Protein AF-A0A1E7J8G3-F1 (afdb_monomer)

Structure (mmCIF, N/CA/C/O backbone):
data_AF-A0A1E7J8G3-F1
#
_entry.id   AF-A0A1E7J8G3-F1
#
loop_
_atom_site.group_PDB
_atom_site.id
_atom_site.type_symbol
_atom_site.label_atom_id
_atom_site.label_alt_id
_atom_site.label_comp_id
_atom_site.label_asym_id
_atom_site.label_entity_id
_atom_site.label_seq_id
_atom_site.pdbx_PDB_ins_code
_atom_site.Cartn_x
_atom_site.Cartn_y
_atom_site.Cartn_z
_atom_site.occupancy
_atom_site.B_iso_or_equiv
_atom_site.auth_seq_id
_atom_site.auth_comp_id
_atom_site.auth_asym_id
_atom_site.auth_atom_id
_atom_site.pdbx_PDB_model_num
ATOM 1 N N . MET A 1 1 ? 12.274 -15.787 -21.804 1.00 41.75 1 MET A N 1
ATOM 2 C CA . MET A 1 1 ? 10.905 -16.265 -21.494 1.00 41.75 1 MET A CA 1
ATOM 3 C C . MET A 1 1 ? 9.989 -15.073 -21.209 1.00 41.75 1 MET A C 1
ATOM 5 O O . MET A 1 1 ? 9.545 -14.888 -20.087 1.00 41.75 1 MET A O 1
ATOM 9 N N . PHE A 1 2 ? 9.768 -14.213 -22.208 1.00 49.78 2 PHE A N 1
ATOM 10 C CA . PHE A 1 2 ? 9.285 -12.840 -21.987 1.00 49.78 2 PHE A CA 1
ATOM 11 C C . PHE A 1 2 ? 7.847 -12.575 -22.467 1.00 49.78 2 PHE A C 1
ATOM 13 O O . PHE A 1 2 ? 7.413 -11.436 -22.414 1.00 49.78 2 PHE A O 1
ATOM 20 N N . TYR A 1 3 ? 7.087 -13.571 -22.942 1.00 52.81 3 TYR A N 1
ATOM 21 C CA . TYR A 1 3 ? 5.907 -13.246 -23.764 1.00 52.81 3 TYR A CA 1
ATOM 22 C C . TYR A 1 3 ? 4.547 -13.825 -23.360 1.00 52.81 3 TYR A C 1
ATOM 24 O O . TYR A 1 3 ? 3.552 -13.346 -23.889 1.00 52.81 3 TYR A O 1
ATOM 32 N N . GLN A 1 4 ? 4.444 -14.764 -22.410 1.00 54.28 4 GLN A N 1
ATOM 33 C CA . GLN A 1 4 ? 3.132 -15.372 -22.101 1.00 54.28 4 GLN A CA 1
ATOM 34 C C . GLN A 1 4 ? 2.641 -15.155 -20.662 1.00 54.28 4 GLN A C 1
ATOM 36 O O . GLN A 1 4 ? 1.447 -14.986 -20.447 1.00 54.28 4 GLN A O 1
ATOM 41 N N . THR A 1 5 ? 3.540 -15.043 -19.683 1.00 58.88 5 THR A N 1
ATOM 42 C CA . THR A 1 5 ? 3.200 -14.719 -18.279 1.00 58.88 5 THR A CA 1
ATOM 43 C C . THR A 1 5 ? 3.591 -13.300 -17.858 1.00 58.88 5 THR A C 1
ATOM 45 O O . THR A 1 5 ? 3.080 -12.803 -16.856 1.00 58.88 5 THR A O 1
ATOM 48 N N . GLY A 1 6 ? 4.440 -12.615 -18.635 1.00 66.69 6 GLY A N 1
ATOM 49 C CA . GLY A 1 6 ? 4.953 -11.279 -18.301 1.00 66.69 6 GLY A CA 1
ATOM 50 C C . GLY A 1 6 ? 3.871 -10.197 -18.254 1.00 66.69 6 GLY A C 1
ATOM 51 O O . GLY A 1 6 ? 3.861 -9.383 -17.336 1.00 66.69 6 GLY A O 1
ATOM 52 N N . LEU A 1 7 ? 2.914 -10.225 -19.189 1.00 74.31 7 LEU A N 1
ATOM 53 C CA . LEU A 1 7 ? 1.839 -9.229 -19.245 1.00 74.31 7 LEU A CA 1
ATOM 54 C C . LEU A 1 7 ? 0.813 -9.423 -18.118 1.00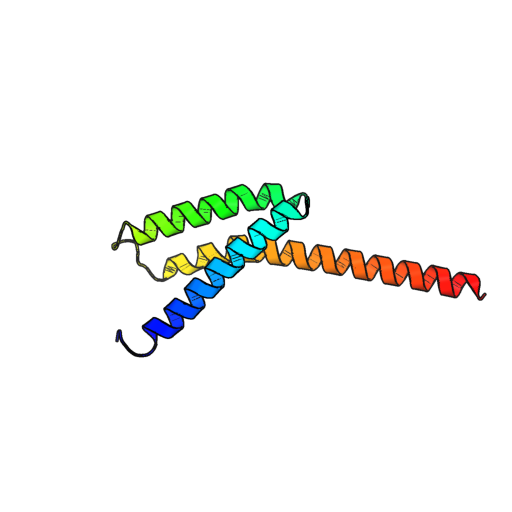 74.31 7 LEU A C 1
ATOM 56 O O . LEU A 1 7 ? 0.406 -8.458 -17.482 1.00 74.31 7 LEU A O 1
ATOM 60 N N . ILE A 1 8 ? 0.428 -10.670 -17.834 1.00 80.38 8 ILE A N 1
ATOM 61 C CA . ILE A 1 8 ? -0.520 -10.995 -16.755 1.00 80.38 8 ILE A CA 1
ATOM 62 C C . ILE A 1 8 ? 0.086 -10.659 -15.392 1.00 80.38 8 ILE A C 1
ATOM 64 O O . ILE A 1 8 ? -0.579 -10.033 -14.569 1.00 80.38 8 ILE A O 1
ATOM 68 N N . GLY A 1 9 ? 1.357 -11.009 -15.169 1.00 74.12 9 GLY A N 1
ATOM 69 C CA . GLY A 1 9 ? 2.082 -10.625 -13.959 1.00 74.12 9 GLY A CA 1
ATOM 70 C C . GLY A 1 9 ? 2.197 -9.107 -13.812 1.00 74.12 9 GLY A C 1
ATOM 71 O O . GLY A 1 9 ? 1.954 -8.581 -12.729 1.00 74.12 9 GLY A O 1
ATOM 72 N N . PHE A 1 10 ? 2.477 -8.393 -14.908 1.00 78.50 10 PHE A N 1
ATOM 73 C CA . PHE A 1 10 ? 2.515 -6.932 -14.921 1.00 78.50 10 PHE A CA 1
ATOM 74 C C . PHE A 1 10 ? 1.157 -6.312 -14.576 1.00 78.50 10 PHE A C 1
ATOM 76 O O . PHE A 1 10 ? 1.095 -5.436 -13.719 1.00 78.50 10 PHE A O 1
ATOM 83 N N . VAL A 1 11 ? 0.065 -6.785 -15.184 1.00 84.38 11 VAL A N 1
ATOM 84 C CA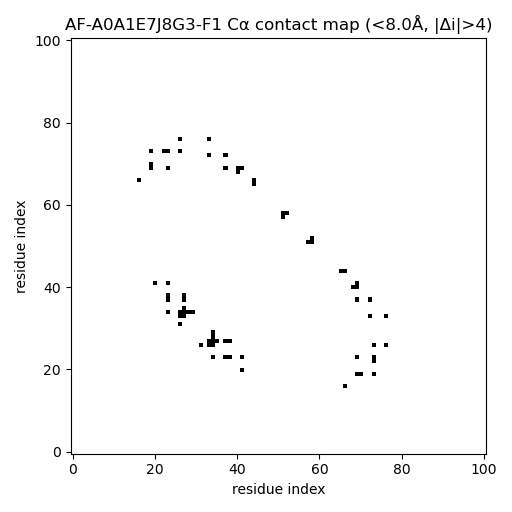 . VAL A 1 11 ? -1.291 -6.285 -14.906 1.00 84.38 11 VAL A CA 1
ATOM 85 C C . VAL A 1 11 ? -1.696 -6.579 -13.463 1.00 84.38 11 VAL A C 1
ATOM 87 O O . VAL A 1 11 ? -2.199 -5.687 -12.784 1.00 84.38 11 VAL A O 1
ATOM 90 N N . LEU A 1 12 ? -1.434 -7.790 -12.960 1.00 84.31 12 LEU A N 1
ATOM 91 C CA . LEU A 1 12 ? -1.702 -8.143 -11.565 1.00 84.31 12 LEU A CA 1
ATOM 92 C C . LEU A 1 12 ? -0.909 -7.254 -10.604 1.00 84.31 12 LEU A C 1
ATOM 94 O O . LEU A 1 12 ? -1.493 -6.672 -9.691 1.00 84.31 12 LEU A O 1
ATOM 98 N N . TYR A 1 13 ? 0.390 -7.078 -10.844 1.00 81.88 13 TYR A N 1
ATOM 99 C CA . TYR A 1 13 ? 1.242 -6.229 -10.016 1.00 81.88 13 TYR A CA 1
ATOM 100 C C . TYR A 1 13 ? 0.792 -4.764 -10.048 1.00 81.88 13 TYR A C 1
ATOM 102 O O . TYR A 1 13 ? 0.563 -4.165 -8.997 1.00 81.88 13 TYR A O 1
ATOM 110 N N . ALA A 1 14 ? 0.584 -4.203 -11.241 1.00 83.81 14 ALA A N 1
ATOM 111 C CA . ALA A 1 14 ? 0.111 -2.835 -11.413 1.00 83.81 14 ALA A CA 1
ATOM 112 C C . ALA A 1 14 ? -1.249 -2.625 -10.733 1.00 83.81 14 ALA A C 1
ATOM 114 O O . ALA A 1 14 ? -1.437 -1.631 -10.034 1.00 83.81 14 ALA A O 1
ATOM 115 N N . SER A 1 15 ? -2.176 -3.581 -10.866 1.00 88.62 15 SER A N 1
ATOM 116 C CA . SER A 1 15 ? -3.486 -3.515 -10.212 1.00 88.62 15 SER A CA 1
ATOM 117 C C . SER A 1 15 ? -3.371 -3.519 -8.684 1.00 88.62 15 SER A C 1
ATOM 119 O O . SER A 1 15 ? -4.040 -2.727 -8.020 1.00 88.62 15 SER A O 1
ATOM 121 N N . GLY A 1 16 ? -2.468 -4.332 -8.124 1.00 87.06 16 GLY A N 1
ATOM 122 C CA . GLY A 1 16 ? -2.178 -4.361 -6.692 1.00 87.06 16 GLY A CA 1
ATOM 123 C C . GLY A 1 16 ? -1.583 -3.045 -6.194 1.00 87.06 16 GLY A C 1
ATOM 124 O O . GLY A 1 16 ? -2.038 -2.506 -5.187 1.00 87.06 16 GLY A O 1
ATOM 125 N N . VAL A 1 17 ? -0.622 -2.478 -6.927 1.00 86.94 17 VAL A N 1
ATOM 126 C CA . VAL A 1 17 ? -0.021 -1.179 -6.592 1.00 86.94 17 VAL A CA 1
ATOM 127 C C . VAL A 1 17 ? -1.078 -0.073 -6.622 1.00 86.94 17 VAL A C 1
ATOM 129 O O . VAL A 1 17 ? -1.231 0.654 -5.641 1.00 86.94 17 VAL A O 1
ATOM 132 N N . VAL A 1 18 ? -1.868 0.023 -7.696 1.00 90.69 18 VAL A N 1
ATOM 133 C CA . VAL A 1 18 ? -2.956 1.010 -7.813 1.00 90.69 18 VAL A CA 1
ATOM 134 C C . VAL A 1 18 ? -3.961 0.853 -6.671 1.00 90.69 18 VAL A C 1
ATOM 136 O O . VAL A 1 18 ? -4.344 1.843 -6.048 1.00 90.69 18 VAL A O 1
ATOM 139 N N . TRP A 1 19 ? -4.340 -0.382 -6.337 1.00 92.94 19 TRP A N 1
ATOM 140 C CA . TRP A 1 19 ? -5.239 -0.667 -5.221 1.00 92.94 19 TRP A CA 1
ATOM 141 C C . TRP A 1 19 ? -4.695 -0.150 -3.887 1.00 92.94 19 TRP A C 1
ATOM 143 O O . TRP A 1 19 ? -5.433 0.482 -3.128 1.00 92.94 19 TRP A O 1
ATOM 153 N N . ILE A 1 20 ? -3.406 -0.364 -3.616 1.00 90.81 20 ILE A N 1
ATOM 154 C CA . ILE A 1 20 ? -2.736 0.115 -2.403 1.00 90.81 20 ILE A CA 1
ATOM 155 C C . ILE A 1 20 ? -2.791 1.641 -2.317 1.00 90.81 20 ILE A C 1
ATOM 157 O O . ILE A 1 20 ? -3.164 2.175 -1.271 1.00 90.81 20 ILE A O 1
ATOM 161 N N . PHE A 1 21 ? -2.505 2.348 -3.413 1.00 90.88 21 PHE A N 1
ATOM 162 C CA . PHE A 1 21 ? -2.612 3.808 -3.451 1.00 90.88 21 PHE A CA 1
ATOM 163 C C . PHE A 1 21 ? -4.051 4.284 -3.226 1.00 90.88 21 PHE A C 1
ATOM 165 O O . PHE A 1 21 ? -4.288 5.156 -2.387 1.00 90.88 21 PHE A O 1
ATOM 172 N N . CYS A 1 22 ? -5.033 3.682 -3.903 1.00 92.44 22 CYS A N 1
ATOM 173 C CA . CYS A 1 22 ? -6.444 4.014 -3.707 1.00 92.44 22 CYS A CA 1
ATOM 174 C C . CYS A 1 22 ? -6.883 3.815 -2.248 1.00 92.44 22 CYS A C 1
ATOM 176 O O . CYS A 1 22 ? -7.582 4.665 -1.688 1.00 92.44 22 CYS A O 1
ATOM 178 N N . MET A 1 23 ? -6.463 2.718 -1.614 1.00 90.25 23 MET A N 1
ATOM 179 C CA . MET A 1 23 ? -6.837 2.421 -0.233 1.00 90.25 23 MET A CA 1
ATOM 180 C C . MET A 1 23 ? -6.090 3.284 0.781 1.00 90.25 23 MET A C 1
ATOM 182 O O . MET A 1 23 ? -6.705 3.741 1.745 1.00 90.25 23 MET A O 1
ATOM 186 N N . GLY A 1 24 ? -4.824 3.603 0.521 1.00 88.44 24 GLY A N 1
ATOM 187 C CA . GLY A 1 24 ? -4.056 4.572 1.295 1.00 88.44 24 GLY A CA 1
ATOM 188 C C . GLY A 1 24 ? -4.712 5.956 1.308 1.00 88.44 24 GLY A C 1
ATOM 189 O O . GLY A 1 24 ? -4.952 6.523 2.373 1.00 88.44 24 GLY A O 1
ATOM 190 N N . VAL A 1 25 ? -5.129 6.465 0.143 1.00 89.62 25 VAL A N 1
ATOM 191 C CA . VAL A 1 25 ? -5.864 7.742 0.042 1.00 89.62 25 VAL A CA 1
ATOM 192 C C . VAL A 1 25 ? -7.210 7.674 0.768 1.00 89.62 25 VAL A C 1
ATOM 194 O O . VAL A 1 25 ? -7.603 8.620 1.457 1.00 89.62 25 VAL A O 1
ATOM 197 N N . ARG A 1 26 ? -7.926 6.550 0.662 1.00 89.12 26 ARG A N 1
ATOM 198 C CA . ARG A 1 26 ? -9.202 6.346 1.363 1.00 89.12 26 ARG A CA 1
ATOM 199 C C . ARG A 1 26 ? -9.030 6.329 2.885 1.00 89.12 26 ARG A C 1
ATOM 201 O O . ARG A 1 26 ? -9.880 6.855 3.601 1.00 89.12 26 ARG A O 1
ATOM 208 N N . MET A 1 27 ? -7.930 5.763 3.369 1.00 87.00 27 MET A N 1
ATOM 209 C CA . MET A 1 27 ? -7.557 5.727 4.779 1.00 87.00 27 MET A CA 1
ATOM 210 C C . MET A 1 27 ? -7.210 7.123 5.306 1.00 87.00 27 MET A C 1
ATOM 212 O O . MET A 1 27 ? -7.731 7.512 6.351 1.00 87.00 27 MET A O 1
ATOM 216 N N . ILE A 1 28 ? -6.450 7.918 4.547 1.00 88.38 28 ILE A N 1
ATOM 217 C CA . ILE A 1 28 ? -6.161 9.327 4.870 1.00 88.38 28 ILE A CA 1
ATOM 218 C C . ILE A 1 28 ? -7.463 10.137 4.958 1.00 88.38 28 ILE A C 1
ATOM 220 O O . ILE A 1 28 ? -7.701 10.833 5.943 1.00 88.38 28 ILE A O 1
ATOM 224 N N . ARG A 1 29 ? -8.370 9.973 3.984 1.00 86.94 29 ARG A N 1
ATOM 225 C CA . ARG A 1 29 ? -9.683 10.646 3.983 1.00 86.94 29 ARG A CA 1
ATOM 226 C C . ARG A 1 29 ? -10.609 10.226 5.126 1.00 86.94 29 ARG A C 1
ATOM 228 O O . ARG A 1 29 ? -11.535 10.962 5.442 1.00 86.94 29 ARG A O 1
ATOM 235 N N . SER A 1 30 ? -10.386 9.066 5.743 1.00 84.81 30 SER A N 1
ATOM 236 C CA . SER A 1 30 ? -11.206 8.595 6.868 1.00 84.81 30 SER A CA 1
ATOM 237 C C . SER A 1 30 ? -10.893 9.286 8.201 1.00 84.81 30 SER A C 1
ATOM 239 O O . SER A 1 30 ? -11.604 9.048 9.175 1.00 84.81 30 SER A O 1
ATOM 241 N N . GLY A 1 31 ? -9.835 10.107 8.267 1.00 80.56 31 GLY A N 1
ATOM 242 C CA . GLY A 1 31 ? -9.413 10.791 9.496 1.00 80.56 31 GLY 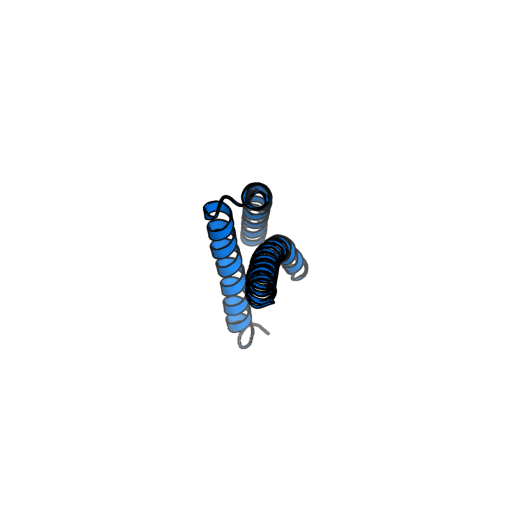A CA 1
ATOM 243 C C . GLY A 1 31 ? -8.875 9.849 10.580 1.00 80.56 31 GLY A C 1
ATOM 244 O O . GLY A 1 31 ? -8.715 10.251 11.729 1.00 80.56 31 GLY A O 1
ATOM 245 N N . HIS A 1 32 ? -8.614 8.581 10.245 1.00 81.44 32 HIS A N 1
ATOM 246 C CA . HIS A 1 32 ? -8.057 7.616 11.188 1.00 81.44 32 HIS A CA 1
ATOM 247 C C . HIS A 1 32 ? -6.611 8.008 11.549 1.00 81.44 32 HIS A C 1
ATOM 249 O O . HIS A 1 32 ? -5.865 8.388 10.647 1.00 81.44 32 HIS A O 1
ATOM 255 N N . PRO A 1 33 ? -6.157 7.864 12.809 1.00 82.38 33 PRO A N 1
ATOM 256 C CA . PRO A 1 33 ? -4.789 8.222 13.216 1.00 82.38 33 PRO A CA 1
ATOM 257 C C . PRO A 1 33 ? -3.701 7.495 12.410 1.00 82.38 33 PRO A C 1
ATOM 259 O O . PRO A 1 33 ? -2.670 8.071 12.073 1.00 82.38 33 PRO A O 1
ATOM 262 N N . LEU A 1 34 ? -3.973 6.253 12.001 1.00 82.62 34 LEU A N 1
ATOM 263 C CA . LEU A 1 34 ? -3.102 5.496 11.095 1.00 82.62 34 LEU A CA 1
ATOM 264 C C . LEU A 1 34 ? -2.932 6.160 9.707 1.00 82.62 34 LEU A C 1
ATOM 266 O O . LEU A 1 34 ? -1.964 5.880 9.009 1.00 82.62 34 LEU A O 1
ATOM 270 N N . GLY A 1 35 ? -3.851 7.036 9.287 1.00 83.19 35 GLY A N 1
ATOM 271 C CA . GLY A 1 35 ? -3.764 7.780 8.028 1.00 83.19 35 GLY A CA 1
ATOM 272 C C . GLY A 1 35 ? -2.574 8.746 7.981 1.00 83.19 35 GLY A C 1
ATOM 273 O O . GLY A 1 35 ? -2.012 8.977 6.917 1.00 83.19 35 GLY A O 1
ATOM 274 N N . ILE A 1 36 ? -2.132 9.260 9.132 1.00 85.06 36 ILE A N 1
ATOM 275 C CA . ILE A 1 36 ? -0.922 10.093 9.214 1.00 85.06 36 ILE A CA 1
ATOM 276 C C . ILE A 1 36 ? 0.331 9.224 9.048 1.00 85.06 36 ILE A C 1
ATOM 278 O O . ILE A 1 36 ? 1.298 9.642 8.421 1.00 85.06 36 ILE A O 1
ATOM 282 N N . GLN A 1 37 ? 0.299 7.990 9.557 1.00 87.81 37 GLN A N 1
ATOM 283 C CA . GLN A 1 37 ? 1.419 7.050 9.469 1.00 87.81 37 GLN A CA 1
ATOM 284 C C . GLN A 1 37 ? 1.573 6.449 8.069 1.00 87.81 37 GLN A C 1
ATOM 286 O O . GLN A 1 37 ? 2.692 6.173 7.648 1.00 87.81 37 GLN A O 1
ATOM 291 N N . ILE A 1 38 ? 0.479 6.277 7.318 1.00 88.75 38 ILE A N 1
ATOM 292 C CA . ILE A 1 38 ? 0.552 5.705 5.966 1.00 88.75 38 ILE A CA 1
ATOM 293 C C . ILE A 1 38 ? 1.076 6.699 4.918 1.00 88.75 38 ILE A C 1
ATOM 295 O O . ILE A 1 38 ? 1.577 6.272 3.884 1.00 88.75 38 ILE A O 1
ATOM 299 N N . LEU A 1 39 ? 1.018 8.011 5.179 1.00 87.12 39 LEU A N 1
ATOM 300 C CA . LEU A 1 39 ? 1.565 9.051 4.296 1.00 87.12 39 LEU A CA 1
ATOM 301 C C . LEU A 1 39 ? 3.061 8.863 3.975 1.00 87.12 39 LEU A C 1
ATOM 303 O O . LEU A 1 39 ? 3.378 8.749 2.790 1.00 87.12 39 LEU A O 1
ATOM 307 N N . PRO A 1 40 ? 3.977 8.790 4.966 1.00 89.25 40 PRO A N 1
ATOM 308 C CA . PRO A 1 40 ? 5.398 8.557 4.701 1.00 89.25 40 PRO A CA 1
ATOM 309 C C . PRO A 1 40 ? 5.666 7.180 4.079 1.00 89.25 40 PRO A C 1
ATOM 311 O O . PRO A 1 40 ? 6.609 7.024 3.307 1.00 89.25 40 PRO A O 1
ATOM 314 N N . VAL A 1 41 ? 4.825 6.181 4.376 1.00 89.38 41 VAL A N 1
ATOM 315 C CA . VAL A 1 41 ? 4.924 4.852 3.757 1.00 89.38 41 VAL A CA 1
ATOM 316 C C . VAL A 1 41 ? 4.615 4.949 2.265 1.00 89.38 41 VAL A C 1
ATOM 318 O O . VAL A 1 41 ? 5.428 4.514 1.458 1.00 89.38 41 VAL A O 1
ATOM 321 N N . LEU A 1 42 ? 3.495 5.580 1.894 1.00 89.50 42 LEU A N 1
ATOM 322 C CA . LEU A 1 42 ? 3.084 5.794 0.504 1.00 89.50 42 LEU A CA 1
ATOM 323 C C . LEU A 1 42 ? 4.146 6.562 -0.281 1.00 89.50 42 LEU A C 1
ATOM 325 O O . LEU A 1 42 ? 4.546 6.094 -1.345 1.00 89.50 42 LEU A O 1
ATOM 329 N N . THR A 1 43 ? 4.639 7.687 0.247 1.00 89.62 43 THR A N 1
ATOM 330 C CA . THR A 1 43 ? 5.688 8.475 -0.419 1.00 89.62 43 THR A CA 1
ATOM 331 C C . THR A 1 43 ? 6.987 7.688 -0.571 1.00 89.62 43 THR A C 1
ATOM 333 O O . THR A 1 43 ? 7.578 7.718 -1.649 1.00 89.62 43 THR A O 1
ATOM 336 N N . GLY A 1 44 ? 7.387 6.914 0.444 1.00 86.88 44 GLY A N 1
ATOM 337 C CA . GLY A 1 44 ? 8.521 5.991 0.367 1.00 86.88 44 GLY A CA 1
ATOM 338 C C . GLY A 1 44 ? 8.361 4.958 -0.752 1.00 86.88 44 GLY A C 1
ATOM 339 O O . GLY A 1 44 ? 9.254 4.824 -1.588 1.00 86.88 44 GLY A O 1
ATOM 340 N N . THR A 1 45 ? 7.201 4.292 -0.840 1.00 87.12 45 THR A N 1
ATOM 341 C CA . THR A 1 45 ? 6.896 3.369 -1.951 1.00 87.12 45 THR A CA 1
ATOM 342 C C . THR A 1 45 ? 6.933 4.060 -3.310 1.00 87.12 45 THR A C 1
ATOM 344 O O . THR A 1 45 ? 7.455 3.479 -4.255 1.00 87.12 45 THR A O 1
ATOM 347 N N . THR A 1 46 ? 6.423 5.288 -3.433 1.00 86.56 46 THR A N 1
ATOM 348 C CA . THR A 1 46 ? 6.455 6.040 -4.698 1.00 86.56 46 THR A CA 1
ATOM 349 C C . THR A 1 46 ? 7.884 6.340 -5.131 1.00 86.56 46 THR A C 1
ATOM 351 O O . THR A 1 46 ? 8.254 6.027 -6.260 1.00 86.56 46 THR A O 1
ATOM 354 N N . CYS A 1 47 ? 8.708 6.896 -4.239 1.00 85.69 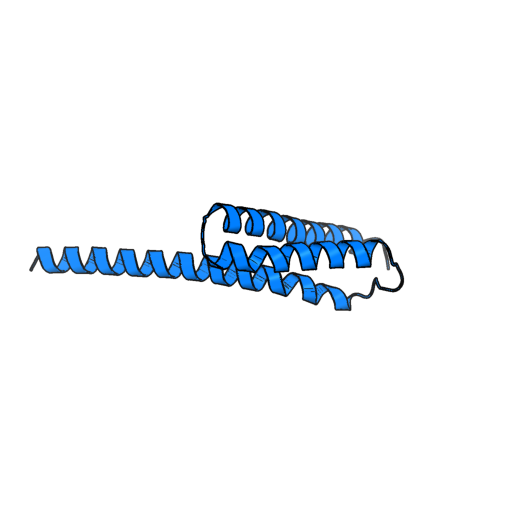47 CYS A N 1
ATOM 355 C CA . CYS A 1 47 ? 10.115 7.177 -4.531 1.00 85.69 47 CYS A CA 1
ATOM 356 C C . CYS A 1 47 ? 10.872 5.899 -4.903 1.00 85.69 47 CYS A C 1
ATOM 358 O O . CYS A 1 47 ? 11.672 5.897 -5.835 1.00 85.69 47 CYS A O 1
ATOM 360 N N . PHE A 1 48 ? 10.578 4.797 -4.214 1.00 84.25 48 PHE A N 1
ATOM 361 C CA . PHE A 1 48 ? 11.181 3.502 -4.481 1.00 84.25 48 PHE A CA 1
ATOM 362 C C . PHE A 1 48 ? 10.764 2.919 -5.841 1.00 84.25 48 PHE A C 1
ATOM 364 O O . PHE A 1 48 ? 11.616 2.445 -6.592 1.00 84.25 48 PHE A O 1
ATOM 371 N N . LEU A 1 49 ? 9.477 2.995 -6.197 1.00 82.06 49 LEU A N 1
ATOM 372 C CA . LEU A 1 49 ? 8.970 2.576 -7.508 1.00 82.06 49 LEU A CA 1
ATOM 373 C C . LEU A 1 49 ? 9.581 3.413 -8.638 1.00 82.06 49 LEU A C 1
ATOM 375 O O . LEU A 1 49 ? 10.008 2.851 -9.643 1.00 82.06 49 LEU A O 1
ATOM 379 N N . ILE A 1 50 ? 9.677 4.735 -8.459 1.00 82.56 50 ILE A N 1
ATOM 380 C CA . ILE A 1 50 ? 10.323 5.634 -9.427 1.00 82.56 50 ILE A CA 1
ATOM 381 C C . ILE A 1 50 ? 11.808 5.284 -9.569 1.00 82.56 50 ILE A C 1
ATOM 383 O O . ILE A 1 50 ? 12.287 5.157 -10.690 1.00 82.56 50 ILE A O 1
ATOM 387 N N . GLY A 1 51 ? 12.524 5.069 -8.461 1.00 80.44 51 GLY A N 1
ATOM 388 C CA . GLY A 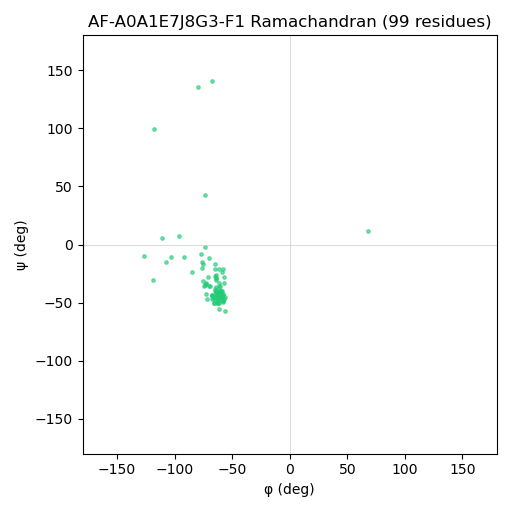1 51 ? 13.937 4.679 -8.482 1.00 80.44 51 GLY A CA 1
ATOM 389 C C . GLY A 1 51 ? 14.193 3.345 -9.194 1.00 80.44 51 GLY A C 1
ATOM 390 O O . GLY A 1 51 ? 15.185 3.204 -9.904 1.00 80.44 51 GLY A O 1
ATOM 391 N N . ASN A 1 52 ? 13.275 2.384 -9.061 1.00 76.69 52 ASN A N 1
ATOM 392 C CA . ASN A 1 52 ? 13.334 1.119 -9.799 1.00 76.69 52 ASN A CA 1
ATOM 393 C C . ASN A 1 52 ? 12.998 1.288 -11.288 1.00 76.69 52 ASN A C 1
ATOM 395 O O . ASN A 1 52 ? 13.566 0.593 -12.125 1.0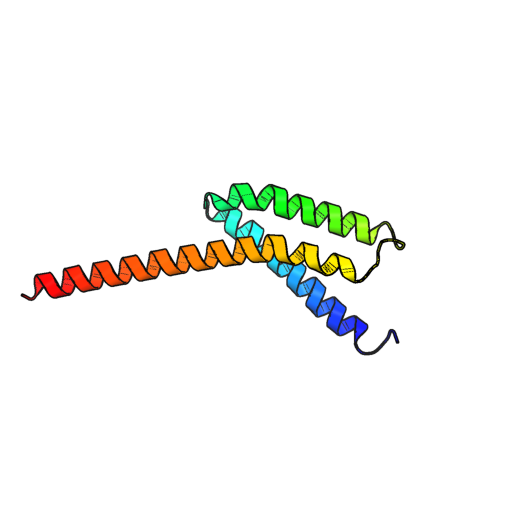0 76.69 52 ASN A O 1
ATOM 399 N N . ALA A 1 53 ? 12.096 2.210 -11.636 1.00 74.81 53 ALA A N 1
ATOM 400 C CA . ALA A 1 53 ? 11.742 2.487 -13.026 1.00 74.81 53 ALA A CA 1
ATOM 401 C C . ALA A 1 53 ? 12.853 3.236 -13.780 1.00 74.81 53 ALA A C 1
ATOM 403 O O . ALA A 1 53 ? 13.023 3.032 -14.980 1.00 74.81 53 ALA A O 1
ATOM 404 N N . THR A 1 54 ? 13.609 4.099 -13.094 1.00 78.56 54 THR A N 1
ATOM 405 C CA . THR A 1 54 ? 14.686 4.889 -13.709 1.00 78.56 54 THR A CA 1
ATOM 406 C C . THR A 1 54 ? 16.013 4.143 -13.798 1.00 78.56 54 THR A C 1
ATOM 408 O O . THR A 1 54 ? 16.819 4.475 -14.666 1.00 78.56 54 THR A O 1
ATOM 411 N N . ASN A 1 55 ? 16.258 3.138 -12.949 1.00 66.75 55 ASN A N 1
ATOM 412 C CA . ASN A 1 55 ? 17.518 2.400 -12.944 1.00 66.75 55 ASN A CA 1
ATOM 413 C C . ASN A 1 55 ? 17.327 0.901 -13.262 1.00 66.75 55 ASN A C 1
ATOM 415 O O . ASN A 1 55 ? 17.019 0.114 -12.363 1.00 66.75 55 ASN A O 1
ATOM 419 N N . PRO A 1 56 ? 17.575 0.464 -14.514 1.00 59.69 56 PRO A N 1
ATOM 420 C CA . PRO A 1 56 ? 17.361 -0.924 -14.936 1.00 59.69 56 PRO A CA 1
ATOM 421 C C . PRO A 1 56 ? 18.275 -1.935 -14.222 1.00 59.69 56 PRO A C 1
ATOM 423 O O . PRO A 1 56 ? 17.960 -3.123 -14.191 1.00 59.69 56 PRO A O 1
ATOM 426 N N . TYR A 1 57 ? 19.366 -1.489 -13.586 1.00 53.06 57 TYR A N 1
ATOM 427 C CA . TYR A 1 57 ? 20.249 -2.348 -12.785 1.00 53.06 57 TYR A CA 1
ATOM 428 C C . TYR A 1 57 ? 19.666 -2.717 -11.410 1.00 53.06 57 TYR A C 1
ATOM 430 O O . TYR A 1 57 ? 20.138 -3.663 -10.777 1.00 53.06 57 TYR A O 1
ATOM 438 N N . LEU A 1 58 ? 18.618 -2.010 -10.967 1.00 53.78 58 LEU A N 1
ATOM 439 C CA . LEU A 1 58 ? 17.810 -2.347 -9.794 1.00 53.78 58 LEU A CA 1
ATOM 440 C C . LEU A 1 58 ? 16.533 -3.116 -10.157 1.00 53.78 58 LEU A C 1
ATOM 442 O O . LEU A 1 58 ? 15.746 -3.406 -9.273 1.00 53.78 58 LEU A O 1
ATOM 446 N N . ALA A 1 59 ? 16.312 -3.540 -11.402 1.00 59.47 59 ALA A N 1
ATOM 447 C CA . ALA A 1 59 ? 15.154 -4.370 -11.755 1.00 59.47 59 ALA A CA 1
ATOM 448 C C . ALA A 1 59 ? 15.288 -5.832 -11.257 1.00 59.47 59 ALA A C 1
ATOM 450 O O . ALA A 1 59 ? 14.995 -6.785 -11.980 1.00 59.47 59 ALA A O 1
ATOM 451 N N . LYS A 1 60 ? 15.769 -6.033 -10.022 1.00 60.06 60 LYS A N 1
ATOM 452 C CA . LYS A 1 60 ? 15.777 -7.331 -9.353 1.00 60.06 60 LYS A CA 1
ATOM 453 C C . LYS A 1 60 ? 14.393 -7.608 -8.783 1.00 60.06 60 LYS A C 1
ATOM 455 O O . LYS A 1 60 ? 13.778 -6.764 -8.137 1.00 60.06 60 LYS A O 1
ATOM 460 N N . TYR A 1 61 ? 13.934 -8.835 -8.992 1.00 60.22 61 TYR A N 1
ATOM 461 C CA . TYR A 1 61 ? 12.640 -9.323 -8.514 1.00 60.22 61 TYR A CA 1
ATOM 462 C C . TYR A 1 61 ? 12.480 -9.218 -6.984 1.00 60.22 61 TYR A C 1
ATOM 464 O O . TYR A 1 61 ? 11.360 -9.145 -6.483 1.00 60.22 61 TYR A O 1
ATOM 472 N N . ASP A 1 62 ? 13.590 -9.139 -6.245 1.00 62.56 62 ASP A N 1
ATOM 473 C CA . ASP A 1 62 ? 13.597 -9.037 -4.785 1.00 62.56 62 ASP A CA 1
ATOM 474 C C . ASP A 1 62 ? 12.801 -7.836 -4.266 1.00 62.56 62 ASP A C 1
ATOM 476 O O . ASP A 1 62 ? 12.222 -7.905 -3.193 1.00 62.56 62 ASP A O 1
ATOM 480 N N . TYR A 1 63 ? 12.669 -6.753 -5.025 1.00 71.00 63 TYR A N 1
ATOM 481 C CA . TYR A 1 63 ? 12.054 -5.515 -4.544 1.00 71.00 63 TYR A CA 1
ATOM 482 C C . TYR A 1 63 ? 10.524 -5.539 -4.393 1.00 71.00 63 TYR A C 1
ATOM 484 O O . TYR A 1 63 ? 9.939 -4.585 -3.872 1.00 71.00 63 TYR A O 1
ATOM 492 N N . ILE A 1 64 ? 9.872 -6.651 -4.749 1.00 73.75 64 ILE A N 1
ATOM 493 C CA . ILE A 1 64 ? 8.440 -6.886 -4.504 1.00 73.75 64 ILE A CA 1
ATOM 494 C C . ILE A 1 64 ? 8.101 -6.816 -3.007 1.00 73.75 64 ILE A C 1
ATOM 496 O O . ILE A 1 64 ? 6.969 -6.499 -2.647 1.00 73.75 64 ILE A O 1
ATOM 500 N N . TRP A 1 65 ? 9.058 -7.048 -2.101 1.00 78.00 65 TRP A N 1
ATOM 501 C CA . TRP A 1 65 ? 8.744 -7.028 -0.672 1.00 78.00 65 TRP A CA 1
ATOM 502 C C . TRP A 1 65 ? 8.276 -5.650 -0.166 1.00 78.00 65 TRP A C 1
ATOM 504 O O . TRP A 1 65 ? 7.508 -5.567 0.794 1.00 78.00 65 TRP A O 1
ATOM 514 N N . VAL A 1 66 ? 8.682 -4.566 -0.835 1.00 82.00 66 VAL A N 1
ATOM 515 C CA . VAL A 1 66 ? 8.381 -3.188 -0.420 1.00 82.00 66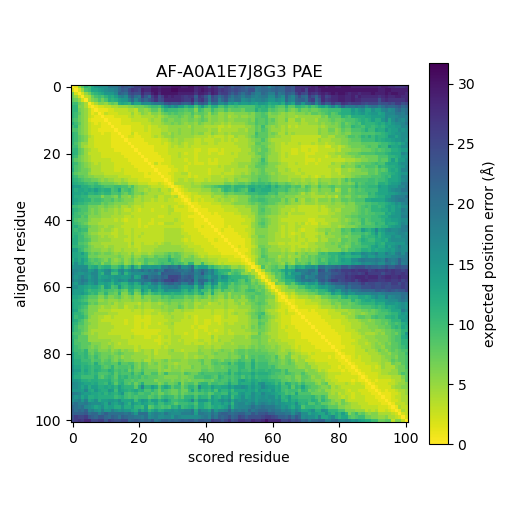 VAL A CA 1
ATOM 516 C C . VAL A 1 66 ? 6.882 -2.887 -0.484 1.00 82.00 66 VAL A C 1
ATOM 518 O O . VAL A 1 66 ? 6.382 -2.086 0.306 1.00 82.00 66 VAL A O 1
ATOM 521 N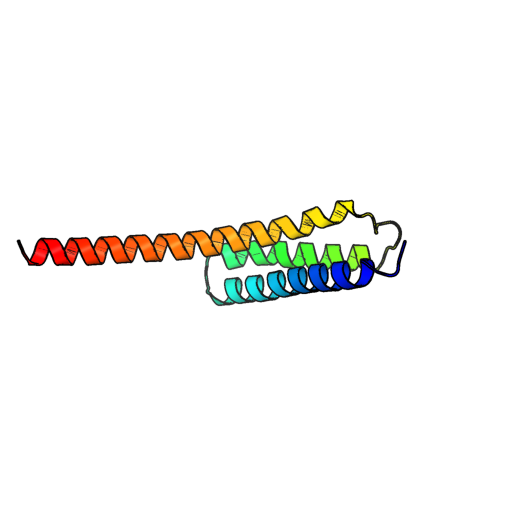 N . VAL A 1 67 ? 6.130 -3.580 -1.349 1.00 83.81 67 VAL A N 1
ATOM 522 C CA . VAL A 1 67 ? 4.676 -3.396 -1.437 1.00 83.81 67 VAL A CA 1
ATOM 523 C C . VAL A 1 67 ? 3.922 -4.045 -0.268 1.00 83.81 67 VAL A C 1
ATOM 525 O O . VAL A 1 67 ? 2.787 -3.657 0.003 1.00 83.81 67 VAL A O 1
ATOM 528 N N . PHE A 1 68 ? 4.532 -4.967 0.490 1.00 86.56 68 PHE A N 1
ATOM 529 C CA . PHE A 1 68 ? 3.876 -5.568 1.662 1.00 86.56 68 PHE A CA 1
ATOM 530 C C . PHE A 1 68 ? 3.739 -4.602 2.838 1.00 86.56 68 PHE A C 1
ATOM 532 O O . PHE A 1 68 ? 2.794 -4.728 3.616 1.00 86.56 68 PHE A O 1
ATOM 539 N N . LEU A 1 69 ? 4.636 -3.621 2.963 1.00 87.69 69 LEU A N 1
ATOM 540 C CA . LEU A 1 69 ? 4.586 -2.648 4.051 1.00 87.69 69 LEU A CA 1
ATOM 541 C C . LEU A 1 69 ? 3.280 -1.825 4.031 1.00 87.69 69 LEU A C 1
ATOM 543 O O . LEU A 1 69 ? 2.544 -1.875 5.018 1.00 87.69 69 LEU A O 1
ATOM 547 N N . PRO A 1 70 ? 2.904 -1.130 2.938 1.00 87.69 70 PRO A N 1
ATOM 548 C CA . PRO A 1 70 ? 1.628 -0.418 2.895 1.00 87.69 70 PRO A CA 1
ATOM 549 C C . PRO A 1 70 ? 0.414 -1.359 2.975 1.00 87.69 70 PRO A C 1
ATOM 551 O O . PRO A 1 70 ? -0.604 -0.985 3.559 1.00 87.69 70 PRO A O 1
ATOM 554 N N . VAL A 1 71 ? 0.513 -2.595 2.464 1.00 90.50 71 VAL A N 1
ATOM 555 C CA . VAL A 1 71 ? -0.553 -3.608 2.606 1.00 90.50 71 VAL A CA 1
ATOM 556 C C . VAL A 1 71 ? -0.802 -3.955 4.073 1.00 90.50 71 VAL A C 1
ATOM 558 O O . VAL A 1 71 ? -1.960 -4.045 4.481 1.00 90.50 71 VAL A O 1
ATOM 561 N N . ALA A 1 72 ? 0.250 -4.101 4.881 1.00 90.44 72 ALA A N 1
ATOM 562 C CA . ALA A 1 72 ? 0.123 -4.386 6.307 1.00 90.44 72 ALA A CA 1
ATOM 563 C C . ALA A 1 72 ? -0.642 -3.275 7.048 1.00 90.44 72 ALA A C 1
ATOM 565 O O . ALA A 1 72 ? -1.555 -3.572 7.819 1.00 90.44 72 ALA A O 1
ATOM 566 N N . PHE A 1 73 ? -0.350 -2.003 6.751 1.00 89.19 73 PHE A N 1
ATOM 567 C CA . PHE A 1 73 ? -1.078 -0.863 7.326 1.00 89.19 73 PHE A CA 1
ATOM 568 C C . PHE A 1 73 ? -2.556 -0.839 6.918 1.00 89.19 73 PHE A C 1
ATOM 570 O O . PHE A 1 73 ? -3.430 -0.592 7.753 1.00 89.19 73 PHE A O 1
ATOM 577 N N . ILE A 1 74 ? -2.857 -1.116 5.646 1.00 91.00 74 ILE A N 1
ATOM 578 C CA . ILE A 1 74 ? -4.243 -1.203 5.162 1.00 91.00 74 ILE A CA 1
ATOM 579 C C . ILE A 1 74 ? -4.981 -2.344 5.870 1.00 91.00 74 ILE A C 1
ATOM 581 O O . ILE A 1 74 ? -6.136 -2.182 6.269 1.00 91.00 74 ILE A O 1
ATOM 585 N N . ASN A 1 75 ? -4.323 -3.491 6.043 1.00 93.38 75 ASN A N 1
ATOM 586 C CA . ASN A 1 75 ? -4.907 -4.645 6.711 1.00 93.38 75 ASN A CA 1
ATOM 587 C C . ASN A 1 75 ? -5.220 -4.352 8.185 1.00 93.38 75 ASN A C 1
ATOM 589 O O . ASN A 1 75 ? -6.330 -4.628 8.642 1.00 93.38 75 ASN A O 1
ATOM 593 N N . ASP A 1 76 ? -4.288 -3.728 8.906 1.00 91.44 76 ASP A N 1
ATOM 594 C CA . ASP A 1 76 ? -4.514 -3.305 10.289 1.00 91.44 76 ASP A CA 1
ATOM 595 C C . ASP A 1 76 ? -5.695 -2.324 10.391 1.00 91.44 76 ASP A C 1
ATOM 597 O O . ASP A 1 76 ? -6.607 -2.509 11.200 1.00 91.44 76 ASP A O 1
ATOM 601 N N . TRP A 1 77 ? -5.777 -1.344 9.487 1.00 89.69 77 TRP A N 1
ATOM 602 C CA . TRP A 1 77 ? -6.911 -0.420 9.431 1.00 89.69 77 TRP A CA 1
ATOM 603 C C . TRP A 1 77 ? -8.259 -1.128 9.215 1.00 89.69 77 TRP A C 1
ATOM 605 O O . TRP A 1 77 ? -9.246 -0.829 9.900 1.00 89.69 77 TRP A O 1
ATOM 615 N N . LEU A 1 78 ? -8.320 -2.094 8.293 1.00 89.00 78 LEU A N 1
ATOM 616 C CA . LEU A 1 78 ? -9.529 -2.885 8.041 1.00 89.00 78 LEU A CA 1
ATOM 617 C C . LEU A 1 78 ? -9.920 -3.733 9.257 1.00 89.00 78 LEU A C 1
ATOM 619 O O . LEU A 1 78 ? -11.108 -3.813 9.595 1.00 89.00 78 LEU A O 1
ATOM 623 N N . LEU A 1 79 ? -8.938 -4.324 9.939 1.00 91.62 79 LEU A N 1
ATOM 624 C CA . LEU A 1 79 ? -9.158 -5.150 11.120 1.00 91.62 79 LEU A CA 1
ATOM 625 C C . LEU A 1 79 ? -9.673 -4.318 12.299 1.00 91.62 79 LEU A C 1
ATOM 627 O O . LEU A 1 79 ? -10.664 -4.695 12.928 1.00 91.62 79 LEU A O 1
ATOM 631 N N . GLN A 1 80 ? -9.085 -3.144 12.547 1.00 88.19 80 GLN A N 1
ATOM 632 C CA . GLN A 1 80 ? -9.559 -2.218 13.579 1.00 88.19 80 GLN A CA 1
ATOM 633 C C . GLN A 1 80 ? -10.994 -1.755 13.306 1.00 88.19 80 GLN A C 1
ATOM 635 O O . GLN A 1 80 ? -11.831 -1.720 14.215 1.00 88.19 80 GLN A O 1
ATOM 640 N N . ARG A 1 81 ? -11.324 -1.465 12.041 1.00 85.00 81 ARG A N 1
ATOM 641 C CA . ARG A 1 81 ? -12.688 -1.100 11.639 1.00 85.00 81 ARG A CA 1
ATOM 642 C C . ARG A 1 81 ? -13.680 -2.249 11.838 1.00 85.00 81 ARG A C 1
ATOM 644 O O . ARG A 1 81 ? -14.823 -2.000 12.226 1.00 85.00 81 ARG A O 1
ATOM 651 N N . LYS A 1 82 ? -13.278 -3.497 11.577 1.00 89.12 82 LYS A N 1
ATOM 652 C CA . LYS A 1 82 ? -14.104 -4.685 11.847 1.00 89.12 82 LYS A CA 1
ATOM 653 C C . LYS A 1 82 ? -14.329 -4.859 13.352 1.00 89.12 82 LYS A C 1
ATOM 655 O O . LYS A 1 82 ? -15.478 -4.872 13.780 1.00 89.12 82 LYS A O 1
ATOM 660 N N . ARG A 1 83 ? -13.256 -4.829 14.150 1.00 89.19 83 ARG A N 1
ATOM 661 C CA . ARG A 1 83 ? -13.307 -4.978 15.613 1.00 89.19 83 ARG A CA 1
ATOM 662 C C . ARG A 1 83 ? -14.228 -3.953 16.277 1.00 89.19 83 ARG A C 1
ATOM 664 O O . ARG A 1 83 ? -15.059 -4.328 17.097 1.00 89.19 83 ARG A O 1
ATOM 671 N N . ARG A 1 84 ? -14.145 -2.671 15.888 1.00 84.69 84 ARG A N 1
ATOM 672 C CA . ARG A 1 84 ? -15.043 -1.623 16.416 1.00 84.69 84 ARG A CA 1
ATOM 673 C C . ARG A 1 84 ? -16.518 -1.909 16.120 1.00 84.69 84 ARG A C 1
ATOM 675 O O . ARG A 1 84 ? -17.363 -1.664 16.978 1.00 84.69 84 ARG A O 1
ATOM 682 N N . ARG A 1 85 ? -16.837 -2.426 14.927 1.00 86.75 85 ARG A N 1
ATOM 683 C CA . ARG A 1 85 ? -18.217 -2.795 14.567 1.00 86.75 85 ARG A CA 1
ATOM 684 C C . ARG A 1 85 ? -18.720 -3.968 15.403 1.00 86.75 85 ARG A C 1
ATOM 686 O O . ARG A 1 85 ? -19.816 -3.871 15.947 1.00 86.75 85 ARG A O 1
ATOM 693 N N . ASP A 1 86 ? -17.914 -5.014 15.554 1.00 87.88 86 ASP A N 1
ATOM 694 C CA . ASP A 1 86 ? -18.292 -6.219 16.300 1.00 87.88 86 ASP A CA 1
ATOM 695 C C . ASP A 1 86 ? -18.551 -5.898 17.784 1.00 87.88 86 ASP A C 1
ATOM 697 O O . ASP A 1 86 ? -19.584 -6.280 18.338 1.00 87.88 86 ASP A O 1
ATOM 701 N N . SER A 1 87 ? -17.692 -5.082 18.410 1.00 85.44 87 SER A N 1
ATOM 702 C CA . SER A 1 87 ? -17.901 -4.610 19.789 1.00 85.44 87 SER A CA 1
ATOM 703 C C . SER A 1 87 ? -19.183 -3.781 19.952 1.00 85.44 87 SER A C 1
ATOM 705 O O . SER A 1 87 ? -19.876 -3.894 20.964 1.00 85.44 87 SER A O 1
ATOM 707 N N . GLN A 1 88 ? -19.537 -2.962 18.957 1.00 86.12 88 GLN A N 1
ATOM 708 C CA . GLN A 1 88 ? -20.768 -2.170 18.984 1.00 86.12 88 GLN A CA 1
ATOM 709 C C . GLN A 1 88 ? -22.027 -3.042 18.836 1.00 86.12 88 GLN A C 1
ATOM 711 O O . GLN A 1 88 ? -23.064 -2.740 19.424 1.00 86.12 88 GLN A O 1
ATOM 716 N N . ILE A 1 89 ? -21.963 -4.114 18.044 1.00 88.31 89 ILE A N 1
ATOM 717 C CA . ILE A 1 89 ? -23.075 -5.062 17.894 1.00 88.31 89 ILE A CA 1
ATOM 718 C C . ILE A 1 89 ? -23.282 -5.824 19.204 1.00 88.31 89 ILE A C 1
ATOM 720 O O . ILE A 1 89 ? -24.404 -5.877 19.705 1.00 88.31 89 ILE A O 1
ATOM 724 N N . SER A 1 90 ? -22.200 -6.329 19.804 1.00 85.88 90 SER A N 1
ATOM 725 C CA . SER A 1 90 ? -22.263 -7.068 21.068 1.00 85.88 90 SER A CA 1
ATOM 726 C C . SER A 1 90 ? -22.861 -6.226 22.203 1.00 85.88 90 SER A C 1
ATOM 728 O O . SER A 1 90 ? -23.700 -6.716 22.955 1.00 85.88 90 SER A O 1
ATOM 730 N N . SER A 1 91 ? -22.504 -4.938 22.299 1.00 84.00 91 SER A N 1
ATOM 731 C CA . SER A 1 91 ? -23.075 -4.038 23.312 1.00 84.00 91 SER A CA 1
ATOM 732 C C . SER A 1 91 ? -24.548 -3.704 23.063 1.00 84.00 91 SER A C 1
ATOM 734 O O . SER A 1 91 ? -25.324 -3.620 24.015 1.00 84.00 91 SER A O 1
ATOM 736 N N . LYS A 1 92 ? -24.971 -3.562 21.797 1.00 84.88 92 LYS A N 1
ATOM 737 C CA . LYS A 1 92 ? -26.392 -3.394 21.450 1.00 84.88 92 LYS A CA 1
ATOM 738 C C . LYS A 1 92 ? -27.219 -4.626 21.817 1.00 84.88 92 LYS A C 1
ATOM 740 O O . LYS A 1 92 ? -28.322 -4.461 22.324 1.00 84.88 92 LYS A O 1
ATOM 745 N N . ILE A 1 93 ? -26.699 -5.831 21.578 1.00 88.56 93 ILE A N 1
ATOM 746 C CA . ILE A 1 93 ? -27.383 -7.086 21.925 1.00 88.56 93 ILE A CA 1
ATOM 747 C C . ILE A 1 93 ? -27.525 -7.208 23.444 1.00 88.56 93 ILE A C 1
ATOM 749 O O . ILE A 1 93 ? -28.635 -7.429 23.917 1.00 88.56 93 ILE A O 1
ATOM 753 N N . LEU A 1 94 ? -26.447 -6.976 24.203 1.00 87.00 94 LEU A N 1
ATOM 754 C CA . LEU A 1 94 ? -26.473 -7.024 25.670 1.00 87.00 94 LEU A CA 1
ATOM 755 C C . LEU A 1 94 ? -27.510 -6.064 26.265 1.00 87.00 94 LEU A C 1
ATOM 757 O O . LEU A 1 94 ? -28.316 -6.484 27.088 1.00 87.00 94 LEU A O 1
ATOM 761 N N . LYS A 1 95 ? -27.553 -4.810 25.790 1.00 86.25 95 LYS A N 1
ATOM 762 C CA . LYS A 1 95 ? -28.572 -3.836 26.222 1.00 86.25 95 LYS A CA 1
ATOM 763 C C . LYS A 1 95 ? -29.998 -4.272 25.894 1.00 86.25 95 LYS A C 1
ATOM 765 O O . LYS A 1 95 ? -30.925 -3.924 26.615 1.00 86.25 95 LYS A O 1
ATOM 770 N N . ARG A 1 96 ? -30.188 -4.992 24.786 1.00 83.06 96 ARG A N 1
ATOM 771 C CA . ARG A 1 96 ? -31.505 -5.496 24.393 1.00 83.06 96 ARG A CA 1
ATOM 772 C C . ARG A 1 96 ? -31.937 -6.626 25.319 1.00 83.06 96 ARG A C 1
ATOM 774 O O . ARG A 1 96 ? -33.043 -6.573 25.827 1.00 83.06 96 ARG A O 1
ATOM 781 N N . VAL A 1 97 ? -31.057 -7.590 25.587 1.00 82.44 97 VAL A N 1
ATOM 782 C CA . VAL A 1 97 ? -31.342 -8.727 26.479 1.00 82.44 97 VAL A CA 1
ATOM 783 C C . VAL A 1 97 ? -31.634 -8.256 27.907 1.00 82.44 97 VAL A C 1
ATOM 785 O O . VAL A 1 97 ? -32.612 -8.702 28.493 1.00 82.44 97 VAL A O 1
ATOM 788 N N . SER A 1 98 ? -30.868 -7.296 28.438 1.00 76.50 98 SER A N 1
ATOM 789 C CA . SER A 1 98 ? -31.097 -6.751 29.786 1.00 76.50 98 SER A CA 1
ATOM 790 C C . SER A 1 98 ? -32.361 -5.895 29.924 1.00 76.50 98 SER A C 1
ATOM 792 O O . SER A 1 98 ? -32.704 -5.519 31.031 1.00 76.50 98 SER A O 1
ATOM 794 N N . SER A 1 99 ? -33.005 -5.510 28.819 1.00 74.38 99 SER A N 1
ATOM 795 C CA . SER A 1 99 ? -34.263 -4.749 28.831 1.00 74.38 99 SER A CA 1
ATOM 796 C C . SER A 1 99 ? -35.503 -5.651 28.802 1.00 74.38 99 SER A C 1
ATOM 798 O O . SER A 1 99 ? -36.611 -5.139 28.941 1.00 74.38 9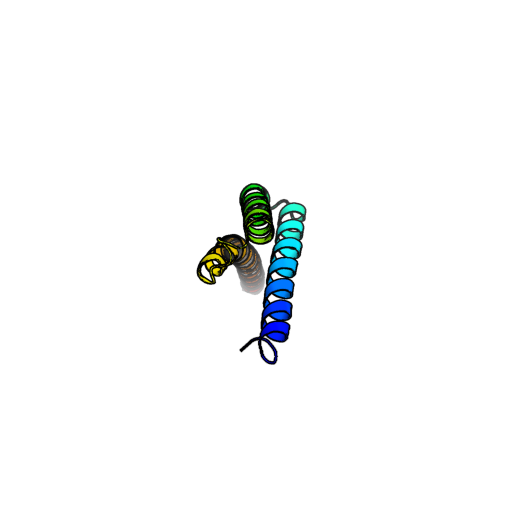9 SER A O 1
ATOM 800 N N . PHE A 1 100 ? -35.332 -6.950 28.546 1.00 75.81 100 PHE A N 1
ATOM 801 C CA . PHE A 1 100 ? -36.412 -7.942 28.503 1.00 75.81 100 PHE A CA 1
ATOM 802 C C . PHE A 1 100 ? -36.474 -8.822 29.763 1.00 75.81 100 PHE A C 1
ATOM 804 O O . PHE A 1 100 ? -37.441 -9.568 29.908 1.00 75.81 100 PHE A O 1
ATOM 811 N N . ALA A 1 101 ? -35.459 -8.753 30.630 1.00 65.19 101 ALA A N 1
ATOM 812 C CA . ALA A 1 101 ? -35.415 -9.394 31.945 1.00 65.19 101 ALA A CA 1
ATOM 813 C C . ALA A 1 101 ? -35.772 -8.375 33.032 1.00 65.19 101 ALA A C 1
ATOM 815 O O . ALA A 1 101 ? -36.462 -8.776 33.992 1.00 65.19 101 ALA A O 1
#

Radius of gyration: 19.99 Å; Cα contacts (8 Å, |Δi|>4): 36; chains: 1; bounding box: 57×27×56 Å

Mean predicted aligned error: 8.52 Å

Solvent-accessible surface area (backbone atoms only — not comparable to full-atom values): 5830 Å² total; per-residue (Å²): 142,76,80,83,59,49,64,59,51,47,50,52,51,50,51,50,53,53,49,50,54,54,49,53,53,52,39,41,74,65,69,43,76,65,26,68,63,46,49,63,49,51,53,49,50,49,55,50,52,50,52,39,71,74,32,76,92,57,67,54,80,76,63,62,63,64,61,50,58,62,49,51,56,53,49,52,52,54,50,53,57,49,52,56,50,53,55,52,50,53,53,54,50,51,58,53,57,68,70,78,109

Sequence (101 aa):
MFYQTGLIGFVLYASGVVWIFCMGVRMIRSGHPLGIQILPVLTGTTCFLIGNATNPYLAKYDYIWVVFLPVAFINDWLLQRKRRRDSQISSKILKRVSSFA

pLDDT: mean 81.19, std 11.14, range [41.75, 93.38]

Foldseek 3Di:
DCPDCPVVVVVVLVVLLVVLVVLLVVLLVVVDPLNVVCVVLNVVVVVVVVVCVVDVVNVDPVVVVSSVVSVVSSVVVVVVVVVVVVVVVVVVVVVVVVVVD

Secondary structure (DSSP, 8-state):
--SSSHHHHHHHHHHHHHHHHHHHHHHHHTT-THHHHHHHHHHHHHHHHHHHHH-GGG--GGGGGGGHHHHHHHHHHHHHHHHHHHHHHHHHHHHHHTTT-